Protein AF-A0A662U8H4-F1 (afdb_monomer_lite)

Foldseek 3Di:
DWKWKDWPNDTDTDDDDPVVCVVCVPVPVVVVCVVCVVVCCVPQVDFPDKDWDDWDADPVQRKIKTWMFTQGPVGTIIMIMIDHPDRVVVVVVVVVVVVVVD

pLDDT: mean 93.05, std 4.11, range [73.06, 97.81]

Sequence (102 aa):
MSTWIYVFDEFKPVDIDASKLFELAEKDPLKLLEIIKEALVDYVKEIKDAKLYDIYFDPSRFELLIEYIVKCKLGEVSVKIIHSQNPAVTLQKYYEHERRLR

Secondary structure (DSSP, 8-state):
-EEEEEETTEEEEE---HHHHHHHHHH-HHHHHHHHHHHHHHHHSS--EEEEEEEEEETTTTEEEEEEEEEETTEEEEEEEEEES-HHHHHHHHHHHHHHH-

Radius of gyration: 12.84 Å; chains: 1; bounding box: 32×32×28 Å

Structure (mmCIF, N/CA/C/O backbone):
data_AF-A0A662U8H4-F1
#
_entry.id   AF-A0A662U8H4-F1
#
loop_
_atom_site.group_PDB
_atom_site.id
_atom_site.type_symbol
_atom_site.label_atom_id
_atom_site.label_alt_id
_atom_site.label_comp_id
_atom_site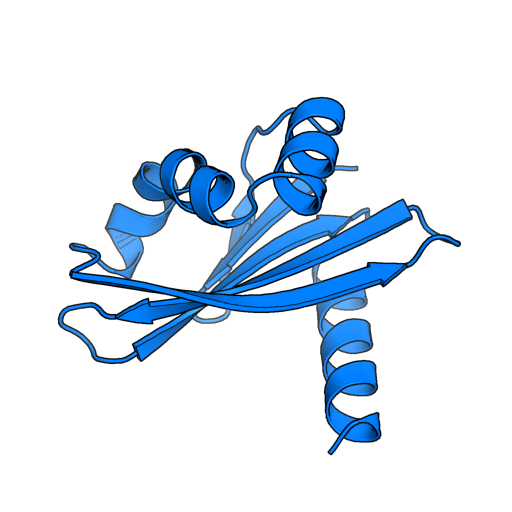.label_asym_id
_atom_site.label_entity_id
_atom_site.label_seq_id
_atom_site.pdbx_PDB_ins_code
_atom_site.Cartn_x
_atom_site.Cartn_y
_atom_site.Cartn_z
_atom_site.occupancy
_atom_site.B_iso_or_equiv
_atom_site.auth_seq_id
_atom_site.auth_comp_id
_atom_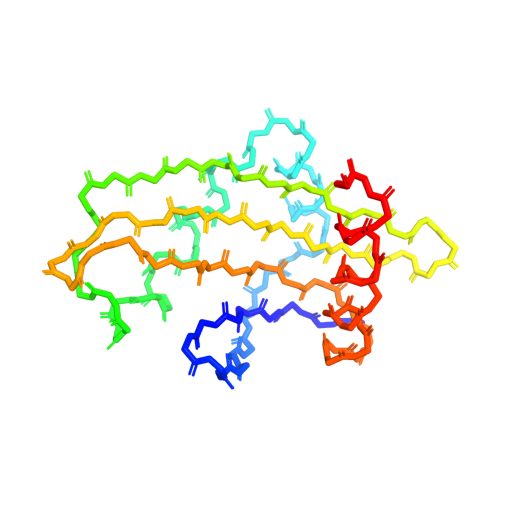site.auth_asym_id
_atom_site.auth_atom_id
_atom_site.pdbx_PDB_model_num
ATOM 1 N N . MET A 1 1 ? 8.833 6.179 -13.520 1.00 84.00 1 MET A N 1
ATOM 2 C CA . MET A 1 1 ? 7.750 5.338 -12.966 1.00 84.00 1 MET A CA 1
ATOM 3 C C . MET A 1 1 ? 6.884 6.217 -12.096 1.00 84.00 1 MET A C 1
ATOM 5 O O . MET A 1 1 ? 7.377 7.239 -11.632 1.00 84.00 1 MET A O 1
ATOM 9 N N . SER A 1 2 ? 5.622 5.853 -11.916 1.00 94.19 2 SER A N 1
ATOM 10 C CA . SER A 1 2 ? 4.675 6.641 -11.129 1.00 94.19 2 SER A CA 1
ATOM 11 C C . SER A 1 2 ? 4.062 5.768 -10.049 1.00 94.19 2 SER A C 1
ATOM 13 O O . SER A 1 2 ? 3.954 4.549 -10.213 1.00 94.19 2 SER A O 1
ATOM 15 N N . THR A 1 3 ? 3.667 6.405 -8.955 1.00 96.56 3 THR A N 1
ATOM 16 C CA . THR A 1 3 ? 2.997 5.745 -7.842 1.00 96.56 3 THR A CA 1
ATOM 17 C C . THR A 1 3 ? 1.502 6.019 -7.927 1.00 96.56 3 THR A C 1
ATOM 19 O O . THR A 1 3 ? 1.070 7.139 -8.201 1.00 96.56 3 THR A O 1
ATOM 22 N N . TRP A 1 4 ? 0.712 4.977 -7.715 1.00 96.81 4 TRP A N 1
ATOM 23 C CA . TRP A 1 4 ? -0.740 5.001 -7.802 1.00 96.81 4 TRP A CA 1
ATOM 24 C C . TRP A 1 4 ? -1.337 4.392 -6.545 1.00 96.81 4 TRP A C 1
ATOM 26 O O . TRP A 1 4 ? -0.795 3.435 -5.996 1.00 96.81 4 TRP A O 1
ATOM 36 N N . ILE A 1 5 ? -2.479 4.911 -6.128 1.00 96.38 5 ILE A N 1
ATOM 37 C CA . ILE A 1 5 ? -3.389 4.226 -5.222 1.00 96.38 5 ILE A CA 1
ATOM 38 C C . ILE A 1 5 ? -4.428 3.520 -6.080 1.00 96.38 5 ILE A C 1
ATOM 40 O O . ILE A 1 5 ? -4.993 4.134 -6.983 1.00 96.38 5 ILE A O 1
ATOM 44 N N . TYR A 1 6 ? -4.689 2.254 -5.784 1.00 96.88 6 TYR A N 1
ATOM 45 C CA . TYR A 1 6 ? -5.822 1.522 -6.325 1.00 96.88 6 TYR A CA 1
ATOM 46 C C . TYR A 1 6 ? -6.822 1.211 -5.214 1.00 96.88 6 TYR A C 1
ATOM 48 O O . TYR A 1 6 ? -6.475 0.576 -4.213 1.00 96.88 6 TYR A O 1
ATOM 56 N N . VAL A 1 7 ? -8.053 1.687 -5.382 1.00 95.19 7 VAL A N 1
ATOM 57 C CA . VAL A 1 7 ? -9.165 1.507 -4.441 1.00 95.19 7 VAL A CA 1
ATOM 58 C C . VAL A 1 7 ? -10.483 1.628 -5.210 1.00 95.19 7 VAL A C 1
ATOM 60 O O . VAL A 1 7 ? -10.587 2.465 -6.098 1.00 95.19 7 VAL A O 1
ATOM 63 N N . PHE A 1 8 ? -11.476 0.786 -4.901 1.00 92.31 8 PHE A N 1
ATOM 64 C CA . PHE A 1 8 ? -12.777 0.760 -5.601 1.00 92.31 8 PHE A CA 1
ATOM 65 C C . PHE A 1 8 ? -12.670 0.730 -7.139 1.00 92.31 8 PHE A C 1
ATOM 67 O O . PHE A 1 8 ? -13.402 1.426 -7.832 1.00 92.31 8 PHE A O 1
ATOM 74 N N . ASP A 1 9 ? -11.744 -0.076 -7.666 1.00 92.69 9 ASP A N 1
ATOM 75 C CA . ASP A 1 9 ? -11.481 -0.221 -9.106 1.00 92.69 9 ASP A CA 1
ATOM 76 C C . ASP A 1 9 ? -10.997 1.052 -9.826 1.00 92.69 9 ASP A C 1
ATOM 78 O O . ASP A 1 9 ? -10.918 1.096 -11.055 1.00 92.69 9 ASP A O 1
ATOM 82 N N . GLU A 1 10 ? -10.577 2.063 -9.066 1.00 94.94 10 GLU A N 1
ATOM 83 C CA . GLU A 1 10 ? -10.005 3.303 -9.578 1.00 94.94 10 GLU A CA 1
ATOM 84 C C . GLU A 1 10 ? -8.503 3.392 -9.307 1.00 94.94 10 GLU A C 1
ATOM 86 O O . GLU A 1 10 ? -8.027 3.024 -8.233 1.00 94.94 10 GLU A O 1
ATOM 91 N N . PHE A 1 11 ? -7.757 3.948 -10.268 1.00 95.50 11 PHE A N 1
ATOM 92 C CA . PHE A 1 11 ? -6.356 4.335 -10.092 1.00 95.50 11 PHE A CA 1
ATOM 93 C C . PHE A 1 11 ? -6.252 5.844 -9.861 1.00 95.50 11 PHE A C 1
ATOM 95 O O . PHE A 1 11 ? -6.573 6.637 -10.747 1.00 95.50 11 PHE A O 1
ATOM 102 N N . LYS A 1 12 ? -5.724 6.246 -8.704 1.00 94.00 12 LYS A N 1
ATOM 103 C CA . LYS A 1 12 ? -5.445 7.644 -8.359 1.00 94.00 12 LYS A CA 1
ATOM 104 C C . LYS A 1 12 ? -3.932 7.868 -8.298 1.00 94.00 12 LYS A C 1
ATOM 106 O O . LYS A 1 12 ? -3.270 7.210 -7.495 1.00 94.00 12 LYS A O 1
ATOM 111 N N . PRO A 1 13 ? -3.353 8.751 -9.127 1.00 94.00 13 PRO A N 1
ATOM 112 C CA . PRO A 1 13 ? -1.926 9.034 -9.056 1.00 94.00 13 PRO A CA 1
ATOM 113 C C . PRO A 1 13 ? -1.604 9.739 -7.738 1.00 94.00 13 PRO A C 1
ATOM 115 O O . PRO A 1 13 ? -2.383 10.568 -7.263 1.00 94.00 13 PRO A O 1
ATOM 118 N N . VAL A 1 14 ? -0.447 9.424 -7.162 1.00 92.69 14 VAL A N 1
ATOM 119 C CA . VAL A 1 14 ? 0.065 10.093 -5.965 1.00 92.69 14 VAL A CA 1
ATOM 120 C C . VAL A 1 14 ? 1.525 10.459 -6.133 1.00 92.69 14 VAL A C 1
ATOM 122 O O . VAL A 1 14 ? 2.321 9.689 -6.675 1.00 92.69 14 VAL A O 1
ATOM 125 N N . ASP A 1 15 ? 1.867 11.647 -5.649 1.00 90.94 15 ASP A N 1
ATOM 126 C CA . ASP A 1 15 ? 3.242 12.114 -5.635 1.00 90.94 15 ASP A CA 1
ATOM 127 C C . ASP A 1 15 ? 3.936 11.603 -4.370 1.00 90.94 15 ASP A C 1
ATOM 129 O O . ASP A 1 15 ? 3.720 12.095 -3.262 1.00 90.94 15 ASP A O 1
ATOM 133 N N . ILE A 1 16 ? 4.709 10.534 -4.535 1.00 90.94 16 ILE A N 1
ATOM 134 C CA . ILE A 1 16 ? 5.527 9.933 -3.485 1.00 90.94 16 ILE A CA 1
ATOM 135 C C . ILE A 1 16 ? 6.892 9.662 -4.096 1.00 90.94 16 ILE A C 1
ATOM 137 O O . ILE A 1 16 ? 6.991 8.965 -5.110 1.00 90.94 16 ILE A O 1
ATOM 141 N N . ASP A 1 17 ? 7.937 10.178 -3.451 1.00 92.19 17 ASP A N 1
ATOM 142 C CA . ASP A 1 17 ? 9.314 9.871 -3.821 1.00 92.19 17 ASP A CA 1
ATOM 143 C C . ASP A 1 17 ? 9.556 8.355 -3.793 1.00 92.19 17 ASP A C 1
ATOM 145 O O . ASP A 1 17 ? 9.236 7.674 -2.815 1.00 92.19 17 ASP A O 1
ATOM 149 N N . ALA A 1 18 ? 10.136 7.831 -4.873 1.00 91.44 18 ALA A N 1
ATOM 150 C CA . ALA A 1 18 ? 10.373 6.402 -5.016 1.00 91.44 18 ALA A CA 1
ATOM 151 C C . ALA A 1 18 ? 11.316 5.882 -3.922 1.00 91.44 18 ALA A C 1
ATOM 153 O O . ALA A 1 18 ? 11.042 4.843 -3.330 1.00 91.44 18 ALA A O 1
ATOM 154 N N . SER A 1 19 ? 12.383 6.616 -3.594 1.00 91.69 19 SER A N 1
ATOM 155 C CA . SER A 1 19 ? 13.353 6.183 -2.578 1.00 91.69 19 SER A CA 1
ATOM 156 C C . SER A 1 19 ? 12.686 6.045 -1.209 1.00 91.69 19 SER A C 1
ATOM 158 O O . SER A 1 19 ? 12.833 5.020 -0.546 1.00 91.69 19 SER A O 1
ATOM 160 N N . LYS A 1 20 ? 11.873 7.038 -0.827 1.00 93.62 20 LYS A N 1
ATOM 161 C CA . LYS A 1 20 ? 11.062 7.018 0.395 1.00 93.62 20 LYS A CA 1
ATOM 162 C C . LYS A 1 20 ? 10.027 5.893 0.383 1.00 93.62 20 LYS A C 1
ATOM 164 O O . LYS A 1 20 ? 9.804 5.271 1.420 1.00 93.62 20 LYS A O 1
ATOM 169 N N . LEU A 1 21 ? 9.397 5.630 -0.764 1.00 94.88 21 LEU A N 1
ATOM 170 C CA . LEU A 1 21 ? 8.450 4.528 -0.911 1.00 94.88 21 LEU A CA 1
ATOM 171 C C . LEU A 1 21 ? 9.123 3.186 -0.606 1.00 94.88 21 LEU A C 1
ATOM 173 O O . LEU A 1 21 ? 8.617 2.442 0.228 1.00 94.88 21 LEU A O 1
ATOM 177 N N . PHE A 1 22 ? 10.258 2.899 -1.247 1.00 93.81 22 PHE A N 1
ATOM 178 C CA . PHE A 1 22 ? 10.994 1.649 -1.046 1.00 93.81 22 PHE A CA 1
ATOM 179 C C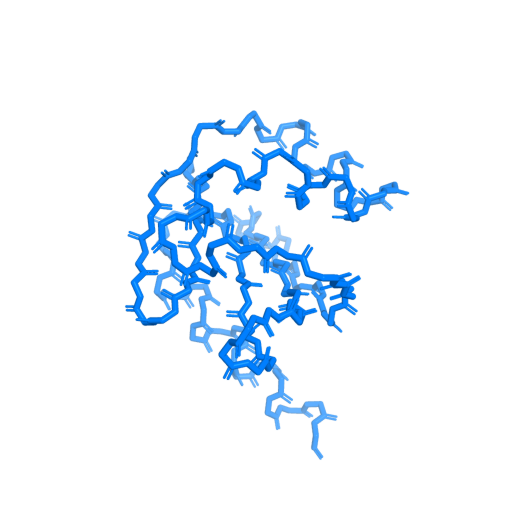 . PHE A 1 22 ? 11.552 1.528 0.375 1.00 93.81 22 PHE A C 1
ATOM 181 O O . PHE A 1 22 ? 11.418 0.472 0.987 1.00 93.81 22 PHE A O 1
ATOM 188 N N . GLU A 1 23 ? 12.097 2.610 0.939 1.00 94.81 23 GLU A N 1
ATOM 189 C CA . GLU A 1 23 ? 12.586 2.608 2.321 1.00 94.81 23 GLU A CA 1
ATOM 190 C C . GLU A 1 23 ? 11.475 2.260 3.323 1.00 94.81 23 GLU A C 1
ATOM 192 O O . GLU A 1 23 ? 11.673 1.432 4.215 1.00 94.81 23 GLU A O 1
ATOM 197 N N . LEU A 1 24 ? 10.302 2.885 3.192 1.00 94.88 24 LEU A N 1
ATOM 198 C CA . LEU A 1 24 ? 9.179 2.613 4.086 1.00 94.88 24 LEU A CA 1
ATOM 199 C C . LEU A 1 24 ? 8.563 1.238 3.819 1.00 94.88 24 LEU A C 1
ATOM 201 O O . LEU A 1 24 ? 8.174 0.572 4.770 1.00 94.88 24 LEU A O 1
ATOM 205 N N . ALA A 1 25 ? 8.519 0.778 2.568 1.00 94.06 25 ALA A N 1
ATOM 206 C CA . ALA A 1 25 ? 8.052 -0.566 2.233 1.00 94.06 25 ALA A CA 1
ATOM 207 C C . ALA A 1 25 ? 8.907 -1.669 2.880 1.00 94.06 25 ALA A C 1
ATOM 209 O O . ALA A 1 25 ? 8.394 -2.742 3.178 1.00 94.06 25 ALA A O 1
ATOM 210 N N . GLU A 1 26 ? 10.195 -1.415 3.112 1.00 92.88 26 GLU A N 1
ATOM 211 C CA . GLU A 1 26 ? 11.085 -2.355 3.794 1.00 92.88 26 GLU A CA 1
ATOM 212 C C . GLU A 1 26 ? 11.020 -2.216 5.322 1.00 92.88 26 GLU A C 1
ATOM 214 O O . GLU A 1 26 ? 10.931 -3.213 6.038 1.00 92.88 26 GLU A O 1
ATOM 219 N N . LYS A 1 27 ? 11.070 -0.982 5.841 1.00 94.56 27 LYS A N 1
ATOM 220 C CA . LYS A 1 27 ? 11.219 -0.731 7.284 1.00 94.56 27 LYS A CA 1
ATOM 221 C C . LYS A 1 27 ? 9.900 -0.666 8.045 1.00 94.56 27 LYS A C 1
ATOM 223 O O . LYS A 1 27 ? 9.835 -1.119 9.185 1.00 94.56 27 LYS A O 1
ATOM 228 N N . ASP A 1 28 ? 8.894 -0.010 7.472 1.00 93.94 28 ASP A N 1
ATOM 229 C CA . ASP A 1 28 ? 7.635 0.310 8.151 1.00 93.94 28 ASP A CA 1
ATOM 230 C C . ASP A 1 28 ? 6.501 0.586 7.142 1.00 93.94 28 ASP A C 1
ATOM 232 O O . ASP A 1 28 ? 6.142 1.743 6.881 1.00 93.94 28 ASP A O 1
ATOM 236 N N . PRO A 1 29 ? 5.918 -0.472 6.549 1.00 93.44 29 PRO A N 1
ATOM 237 C CA . PRO A 1 29 ? 4.930 -0.329 5.483 1.00 93.44 29 PRO A CA 1
ATOM 238 C C . PRO A 1 29 ? 3.657 0.387 5.930 1.00 93.44 29 PRO A C 1
ATOM 240 O O . PRO A 1 29 ? 2.952 0.957 5.102 1.00 93.44 29 PRO A O 1
ATOM 243 N N . LEU A 1 30 ? 3.329 0.372 7.225 1.00 92.94 30 LEU A N 1
ATOM 244 C CA . LEU A 1 30 ? 2.121 1.022 7.736 1.00 92.94 30 LEU A CA 1
ATOM 245 C C . LEU A 1 30 ? 2.230 2.550 7.695 1.00 92.94 30 LEU A C 1
ATOM 247 O O . LEU A 1 30 ? 1.221 3.213 7.465 1.00 92.94 30 LEU A O 1
ATOM 251 N N . LYS A 1 31 ? 3.438 3.121 7.795 1.00 93.00 31 LYS A N 1
ATOM 252 C CA . LYS A 1 31 ? 3.643 4.572 7.620 1.00 93.00 31 LYS A CA 1
ATOM 253 C C . LYS A 1 31 ? 3.271 5.074 6.233 1.00 93.00 31 LYS A C 1
ATOM 255 O O . LYS A 1 31 ? 2.872 6.227 6.087 1.00 93.00 31 LYS A O 1
ATOM 260 N N . LEU A 1 32 ? 3.366 4.233 5.203 1.00 92.75 32 LEU A N 1
ATOM 261 C CA . LEU A 1 32 ? 2.917 4.621 3.864 1.00 92.75 32 LEU A CA 1
ATOM 262 C C . LEU A 1 32 ? 1.415 4.899 3.834 1.00 92.75 32 LEU A C 1
ATOM 264 O O . LEU A 1 32 ? 0.989 5.796 3.111 1.00 92.75 32 LEU A O 1
ATOM 268 N N . LEU A 1 33 ? 0.627 4.204 4.661 1.00 90.25 33 LEU A N 1
ATOM 269 C CA . LEU A 1 33 ? -0.803 4.462 4.779 1.00 90.25 33 LEU A CA 1
ATOM 270 C C . LEU A 1 33 ? -1.083 5.864 5.329 1.00 90.25 33 LEU A C 1
ATOM 272 O O . LEU A 1 33 ? -2.028 6.509 4.884 1.00 90.25 33 LEU A O 1
ATOM 276 N N . GLU A 1 34 ? -0.261 6.356 6.258 1.00 88.38 34 GLU A N 1
ATOM 277 C CA . GLU A 1 34 ? -0.379 7.721 6.785 1.00 88.38 34 GLU A CA 1
ATOM 278 C C . GLU A 1 34 ? -0.140 8.764 5.687 1.00 88.38 34 GLU A C 1
ATOM 280 O O . GLU A 1 34 ? -0.871 9.748 5.615 1.00 88.38 34 GLU A O 1
ATOM 285 N N . ILE A 1 35 ? 0.821 8.508 4.790 1.00 89.12 35 ILE A N 1
ATOM 286 C CA . ILE A 1 35 ? 1.136 9.381 3.648 1.00 89.12 35 ILE A CA 1
ATOM 287 C C . ILE A 1 35 ? -0.027 9.422 2.654 1.00 89.12 35 ILE A C 1
ATOM 289 O O . ILE A 1 35 ? -0.384 10.490 2.163 1.00 89.12 35 ILE A O 1
ATOM 293 N N . ILE A 1 36 ? -0.643 8.273 2.364 1.00 89.81 36 ILE A N 1
ATOM 294 C CA . ILE A 1 36 ? -1.757 8.204 1.409 1.00 89.81 36 ILE A CA 1
ATOM 295 C C . ILE A 1 36 ? -3.127 8.473 2.036 1.00 89.81 36 ILE A C 1
ATOM 297 O O . ILE A 1 36 ? -4.130 8.503 1.322 1.00 89.81 36 ILE A O 1
ATOM 301 N N . LYS A 1 37 ? -3.195 8.682 3.355 1.00 88.88 37 LYS A N 1
ATOM 302 C CA . LYS A 1 37 ? -4.451 8.830 4.097 1.00 88.88 37 LYS A CA 1
ATOM 303 C C . LYS A 1 37 ? -5.324 9.936 3.523 1.00 88.88 37 LYS A C 1
ATOM 305 O O . LYS A 1 37 ? -6.518 9.718 3.349 1.00 88.88 37 LYS A O 1
ATOM 310 N N . GLU A 1 38 ? -4.731 11.082 3.193 1.00 86.12 38 GLU A N 1
ATOM 311 C CA . GLU A 1 38 ? -5.443 12.218 2.597 1.00 86.12 38 GLU A CA 1
ATOM 312 C C . GLU A 1 38 ? -6.087 11.843 1.260 1.00 86.12 38 GLU A C 1
ATOM 314 O O . GLU A 1 38 ? -7.258 12.134 1.029 1.00 86.12 38 GLU A O 1
ATOM 319 N N . ALA A 1 39 ? -5.369 11.102 0.413 1.00 87.56 39 ALA A N 1
ATOM 320 C CA . ALA A 1 39 ? -5.886 10.652 -0.874 1.00 87.56 39 ALA A CA 1
ATOM 321 C C . ALA A 1 39 ? -7.025 9.623 -0.743 1.00 87.56 39 ALA A C 1
ATOM 323 O O . ALA A 1 39 ? -7.821 9.498 -1.679 1.00 87.56 39 ALA A O 1
ATOM 324 N N . LEU A 1 40 ? -7.116 8.926 0.398 1.00 88.25 40 LEU A N 1
ATOM 325 C CA . LEU A 1 40 ? -8.153 7.941 0.714 1.00 88.25 40 LEU A CA 1
ATOM 326 C C . LEU A 1 40 ? -9.416 8.541 1.347 1.00 88.25 40 LEU A C 1
ATOM 328 O O . LEU A 1 40 ? -10.447 7.868 1.345 1.00 88.25 40 LEU A O 1
ATOM 332 N N . VAL A 1 41 ? -9.376 9.768 1.883 1.00 85.81 41 VAL A N 1
ATOM 333 C CA . VAL A 1 41 ? -10.523 10.378 2.591 1.00 85.81 41 VAL A CA 1
ATOM 334 C C . VAL A 1 41 ? -11.781 10.391 1.722 1.00 85.81 41 VAL A C 1
ATOM 336 O O . VAL A 1 41 ? -12.856 10.044 2.212 1.00 85.81 41 VAL A O 1
ATOM 339 N N . ASP A 1 42 ? -11.648 10.688 0.430 1.00 84.38 42 ASP A N 1
ATOM 340 C CA . ASP A 1 42 ? -12.780 10.719 -0.505 1.00 84.38 42 ASP A CA 1
ATOM 341 C C . ASP A 1 42 ? -13.453 9.345 -0.675 1.00 84.38 42 ASP A C 1
ATOM 343 O O . ASP A 1 42 ? -14.659 9.261 -0.903 1.00 84.38 42 ASP A O 1
ATOM 347 N N . TYR A 1 43 ? -12.688 8.262 -0.505 1.00 85.81 43 TYR A N 1
ATOM 348 C CA . TYR A 1 43 ? -13.140 6.887 -0.710 1.00 85.81 43 TYR A CA 1
ATOM 349 C C . TYR A 1 43 ? -13.668 6.244 0.574 1.00 85.81 43 TYR A C 1
ATOM 351 O O . TYR A 1 43 ? -14.751 5.659 0.593 1.00 85.81 43 TYR A O 1
ATOM 359 N N . VAL A 1 44 ? -12.903 6.332 1.667 1.00 84.69 44 VAL A N 1
ATOM 360 C CA . VAL A 1 44 ? -13.196 5.593 2.908 1.00 84.69 44 VAL A CA 1
ATOM 361 C C . VAL A 1 44 ? -13.714 6.478 4.042 1.00 84.69 44 VAL A C 1
ATOM 363 O O . VAL A 1 44 ? -14.201 5.937 5.038 1.00 84.69 44 VAL A O 1
ATOM 366 N N . LYS A 1 45 ? -13.681 7.814 3.884 1.00 83.06 45 LYS A N 1
ATOM 367 C CA . LYS A 1 45 ? -14.035 8.873 4.858 1.00 83.06 45 LYS A CA 1
ATOM 368 C C . LYS A 1 45 ? -13.215 8.851 6.145 1.00 83.06 45 LYS A C 1
ATOM 370 O O . LYS A 1 45 ? -12.564 9.827 6.493 1.00 83.06 45 LYS A O 1
ATOM 375 N N . GLU A 1 46 ? -13.269 7.740 6.864 1.00 86.56 46 GLU A N 1
ATOM 376 C CA . GLU A 1 46 ? -12.651 7.535 8.163 1.00 86.56 46 GLU A CA 1
ATOM 377 C C . GLU A 1 46 ? -12.054 6.126 8.228 1.00 86.56 46 GLU A C 1
ATOM 379 O O . GLU A 1 46 ? -12.767 5.124 8.107 1.00 86.56 46 GLU A O 1
ATOM 384 N N . ILE A 1 47 ? -10.741 6.063 8.443 1.00 89.75 47 ILE A N 1
ATOM 385 C CA . ILE A 1 47 ? -10.007 4.822 8.690 1.00 89.75 47 ILE A CA 1
ATOM 386 C C . ILE A 1 47 ? -10.089 4.521 10.187 1.00 89.75 47 ILE A C 1
ATOM 388 O O . ILE A 1 47 ? -9.575 5.294 10.994 1.00 89.75 47 ILE A O 1
ATOM 392 N N . LYS A 1 48 ? -10.742 3.414 10.551 1.00 90.94 48 LYS A N 1
ATOM 393 C CA . LYS A 1 48 ? -10.848 2.931 11.938 1.00 90.94 48 LYS A CA 1
ATOM 394 C C . LYS A 1 48 ? -9.651 2.078 12.339 1.00 90.94 48 LYS A C 1
ATOM 396 O O . LYS A 1 48 ? -9.234 2.118 13.487 1.00 90.94 48 LYS A O 1
ATOM 401 N N . ASP A 1 49 ? -9.173 1.271 11.402 1.00 92.56 49 ASP A N 1
ATOM 402 C CA . ASP A 1 49 ? -8.050 0.356 11.571 1.00 92.56 49 ASP A CA 1
ATOM 403 C C . ASP A 1 49 ? -7.482 0.013 10.190 1.00 92.56 49 ASP A C 1
ATOM 405 O O . ASP A 1 49 ? -8.181 0.156 9.178 1.00 92.56 49 ASP A O 1
ATOM 409 N N . ALA A 1 50 ? -6.235 -0.435 10.133 1.00 93.69 50 ALA A N 1
ATOM 410 C CA . ALA A 1 50 ? -5.626 -0.913 8.907 1.00 93.69 50 ALA A CA 1
ATOM 411 C C . ALA A 1 50 ? -4.520 -1.924 9.189 1.00 93.69 50 ALA A C 1
ATOM 413 O O . ALA A 1 50 ? -3.721 -1.764 10.109 1.00 93.69 50 ALA A O 1
ATOM 414 N N . LYS A 1 51 ? -4.443 -2.941 8.335 1.00 95.56 51 LYS A N 1
ATOM 415 C CA . LYS A 1 51 ? -3.392 -3.956 8.381 1.00 95.56 51 LYS A CA 1
ATOM 416 C C . LYS A 1 51 ? -2.736 -4.109 7.020 1.00 95.56 51 LYS A C 1
ATOM 418 O O . LYS A 1 51 ? -3.406 -4.022 5.990 1.00 95.56 51 LYS A O 1
ATOM 423 N N . LEU A 1 52 ? -1.435 -4.373 7.038 1.00 96.44 52 LEU A N 1
ATOM 424 C CA . LEU A 1 52 ? -0.704 -4.833 5.867 1.00 96.44 52 LEU A CA 1
ATOM 425 C C . LEU A 1 52 ? -1.215 -6.228 5.486 1.00 96.44 52 LEU A C 1
ATOM 427 O O . LEU A 1 52 ? -1.313 -7.103 6.348 1.00 96.44 52 LEU A O 1
ATOM 431 N N . TYR A 1 53 ? -1.578 -6.409 4.220 1.00 95.75 53 TYR A N 1
ATOM 432 C CA . TYR A 1 53 ? -2.051 -7.678 3.679 1.00 95.75 53 TYR A CA 1
ATOM 433 C C . TYR A 1 53 ? -0.933 -8.432 2.970 1.00 95.75 53 TYR A C 1
ATOM 435 O O . TYR A 1 53 ? -0.648 -9.569 3.333 1.00 95.75 53 TYR A O 1
ATOM 443 N N . ASP A 1 54 ? -0.302 -7.786 1.989 1.00 95.81 54 ASP A N 1
ATOM 444 C CA . ASP A 1 54 ? 0.777 -8.376 1.202 1.00 95.81 54 ASP A CA 1
ATOM 445 C C . ASP A 1 54 ? 1.701 -7.294 0.623 1.00 95.81 54 ASP A C 1
ATOM 447 O O . ASP A 1 54 ? 1.314 -6.127 0.483 1.00 95.81 54 ASP A O 1
ATO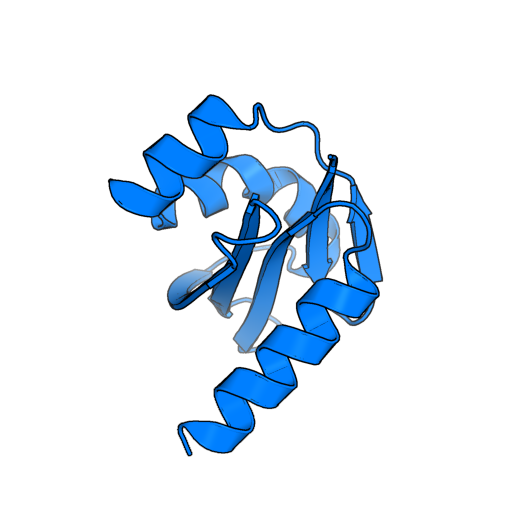M 451 N N . ILE A 1 55 ? 2.923 -7.697 0.277 1.00 95.94 55 ILE A N 1
ATOM 452 C CA . ILE A 1 55 ? 3.898 -6.898 -0.465 1.00 95.94 55 ILE A CA 1
ATOM 453 C C . ILE A 1 55 ? 4.417 -7.741 -1.627 1.00 95.94 55 ILE A C 1
ATOM 455 O O . ILE A 1 55 ? 5.093 -8.751 -1.441 1.00 95.94 55 ILE A O 1
ATOM 459 N N . TYR A 1 56 ? 4.165 -7.268 -2.840 1.00 96.25 56 TYR A N 1
ATOM 460 C CA . TYR A 1 56 ? 4.652 -7.862 -4.072 1.00 96.25 56 TYR A CA 1
ATOM 461 C C . TYR A 1 56 ? 5.713 -6.974 -4.711 1.00 96.25 56 TYR A C 1
ATOM 463 O O . TYR A 1 56 ? 5.462 -5.809 -5.021 1.00 96.25 56 TYR A O 1
ATOM 471 N N . PHE A 1 57 ? 6.892 -7.538 -4.954 1.00 95.62 57 PHE A N 1
ATOM 472 C CA . PHE A 1 57 ? 8.000 -6.843 -5.596 1.00 95.62 57 PHE A CA 1
ATOM 473 C C . PHE A 1 57 ? 8.507 -7.636 -6.806 1.00 95.62 57 PHE A C 1
ATOM 475 O O . PHE A 1 57 ? 8.881 -8.802 -6.682 1.00 95.62 57 PHE A O 1
ATOM 482 N N . ASP A 1 58 ? 8.529 -6.995 -7.978 1.00 94.25 58 ASP A N 1
ATOM 483 C CA . ASP A 1 58 ? 9.133 -7.517 -9.208 1.00 94.25 58 ASP A CA 1
ATOM 484 C C . ASP A 1 58 ? 10.511 -6.855 -9.403 1.00 94.25 58 ASP A C 1
ATOM 486 O O . ASP A 1 58 ? 10.588 -5.742 -9.941 1.00 94.25 58 ASP A O 1
ATOM 490 N N . PRO A 1 59 ? 11.620 -7.513 -9.009 1.00 91.25 59 PRO A N 1
ATOM 491 C CA . PRO A 1 59 ? 12.958 -6.932 -9.111 1.00 91.25 59 PRO A CA 1
ATOM 492 C C . PRO A 1 59 ? 13.418 -6.757 -10.561 1.00 91.25 59 PRO A C 1
ATOM 494 O O . PRO A 1 59 ? 14.257 -5.903 -10.834 1.00 91.25 59 PRO A O 1
ATOM 497 N N . SER A 1 60 ? 12.872 -7.534 -11.505 1.00 92.31 60 SER A N 1
ATOM 498 C CA . SER A 1 60 ? 13.263 -7.457 -12.918 1.00 92.31 60 SER A CA 1
ATOM 499 C C . SER A 1 60 ? 12.764 -6.177 -13.589 1.00 92.31 60 SER A C 1
ATOM 501 O O . SER A 1 60 ? 13.375 -5.690 -14.541 1.00 92.31 60 SER A O 1
ATOM 503 N N . ARG A 1 61 ? 11.660 -5.621 -13.077 1.00 91.25 61 ARG A N 1
ATOM 504 C CA . ARG A 1 61 ? 11.036 -4.390 -13.580 1.00 91.25 61 ARG A CA 1
ATOM 505 C C . ARG A 1 61 ? 11.095 -3.240 -12.589 1.00 91.25 61 ARG A C 1
ATOM 507 O O . ARG A 1 61 ? 10.719 -2.132 -12.957 1.00 91.25 61 ARG A O 1
ATOM 514 N N . PHE A 1 62 ? 11.571 -3.504 -11.376 1.00 92.19 62 PHE A N 1
ATOM 515 C CA . PHE A 1 62 ? 11.569 -2.569 -10.258 1.00 92.19 62 PHE A CA 1
ATOM 516 C C . PHE A 1 62 ? 10.152 -2.048 -9.945 1.00 92.19 62 PHE A C 1
ATOM 518 O O . PHE A 1 62 ? 9.941 -0.863 -9.695 1.00 92.19 62 PHE A O 1
ATOM 525 N N . GLU A 1 63 ? 9.160 -2.944 -10.012 1.00 96.19 63 GLU A N 1
ATOM 526 C CA . GLU A 1 63 ? 7.751 -2.644 -9.725 1.00 96.19 63 GLU A CA 1
ATOM 527 C C . GLU A 1 63 ? 7.384 -3.147 -8.328 1.00 96.19 63 GLU A C 1
ATOM 529 O O . GLU A 1 63 ? 7.793 -4.234 -7.923 1.00 96.19 63 GLU A O 1
ATOM 534 N N . LEU A 1 64 ? 6.596 -2.359 -7.602 1.00 96.88 64 LEU A N 1
ATOM 535 C CA . LEU A 1 64 ? 6.190 -2.644 -6.230 1.00 96.88 64 LEU A CA 1
ATOM 536 C C . LEU A 1 64 ? 4.676 -2.494 -6.107 1.00 96.88 64 LEU A C 1
ATOM 538 O O . LEU A 1 64 ? 4.104 -1.518 -6.594 1.00 96.88 64 LEU A O 1
ATOM 542 N N . LEU A 1 65 ? 4.040 -3.436 -5.422 1.00 97.62 65 LEU A N 1
ATOM 543 C CA . LEU A 1 65 ? 2.660 -3.345 -4.982 1.00 97.62 65 LEU A CA 1
ATOM 544 C C . LEU A 1 65 ? 2.592 -3.675 -3.495 1.00 97.62 65 LEU A C 1
ATOM 546 O O . LEU A 1 65 ? 3.133 -4.681 -3.052 1.00 97.62 65 LEU A O 1
ATOM 550 N N . ILE A 1 66 ? 1.907 -2.832 -2.733 1.00 97.50 66 ILE A N 1
ATOM 551 C CA . ILE A 1 66 ? 1.625 -3.063 -1.318 1.00 97.50 66 ILE A CA 1
ATOM 552 C C . ILE A 1 66 ? 0.118 -3.055 -1.147 1.00 97.50 66 ILE A C 1
ATOM 554 O O . ILE A 1 66 ? -0.528 -2.078 -1.526 1.00 97.50 66 ILE A O 1
ATOM 558 N N . GLU A 1 67 ? -0.442 -4.117 -0.582 1.00 97.81 67 GLU A N 1
ATOM 559 C CA . GLU A 1 67 ? -1.864 -4.208 -0.278 1.00 97.81 67 GLU A CA 1
ATOM 560 C C . GLU A 1 67 ? -2.118 -4.024 1.217 1.00 97.81 67 GLU A C 1
ATOM 562 O O . GLU A 1 67 ? -1.469 -4.636 2.065 1.00 97.81 67 GLU A O 1
ATOM 567 N N . TYR A 1 68 ? -3.124 -3.215 1.533 1.00 96.62 68 TYR A N 1
ATOM 568 C CA . TYR A 1 68 ? -3.661 -3.016 2.868 1.00 96.62 68 TYR A CA 1
ATOM 569 C C . TYR A 1 68 ? -5.128 -3.423 2.899 1.00 96.62 68 TYR A C 1
ATOM 571 O O . TYR A 1 68 ? -5.883 -3.149 1.963 1.00 96.62 68 TYR A O 1
ATOM 579 N N . ILE A 1 69 ? -5.557 -3.990 4.024 1.00 96.31 69 ILE A N 1
ATOM 580 C CA . ILE A 1 69 ? -6.977 -4.082 4.363 1.00 96.31 69 ILE A CA 1
ATOM 581 C C . ILE A 1 69 ? -7.293 -2.964 5.349 1.00 96.31 69 ILE A C 1
ATOM 583 O O . ILE A 1 69 ? -6.808 -2.962 6.483 1.00 96.31 69 ILE A O 1
ATOM 587 N N . VAL A 1 70 ? -8.106 -2.013 4.903 1.00 95.19 70 VAL A N 1
ATOM 588 C CA . VAL A 1 70 ? -8.515 -0.828 5.657 1.00 95.19 70 VAL A CA 1
ATOM 589 C C . VAL A 1 70 ? -9.936 -1.024 6.169 1.00 95.19 70 VAL A C 1
ATOM 591 O O . VAL A 1 70 ? -10.864 -1.237 5.392 1.00 95.19 70 VAL A O 1
ATOM 594 N N . LYS A 1 71 ? -10.138 -0.907 7.480 1.00 94.94 71 LYS A N 1
ATOM 595 C CA . LYS A 1 71 ? -11.461 -0.954 8.105 1.00 94.94 71 LYS A CA 1
ATOM 596 C C . LYS A 1 71 ? -12.040 0.451 8.191 1.00 94.94 71 LYS A C 1
ATOM 598 O O . LYS A 1 71 ? -11.473 1.327 8.841 1.00 94.94 71 LYS A O 1
ATOM 603 N N . CYS A 1 72 ? -13.201 0.666 7.588 1.00 91.81 72 CYS A N 1
ATOM 604 C CA . CYS A 1 72 ? -13.903 1.947 7.588 1.00 91.81 72 CYS A CA 1
ATOM 605 C C . CYS A 1 72 ? -15.393 1.763 7.920 1.00 91.81 72 CYS A C 1
ATOM 607 O O . CYS A 1 72 ? -15.824 0.718 8.416 1.00 91.81 72 CYS A O 1
ATOM 609 N N . LYS A 1 73 ? -16.214 2.801 7.714 1.00 89.19 73 LYS A N 1
ATOM 610 C CA . LYS A 1 73 ? -17.671 2.712 7.940 1.00 89.19 73 LYS A CA 1
ATOM 611 C C . LYS A 1 73 ? -18.387 1.794 6.943 1.00 89.19 73 LYS A C 1
ATOM 613 O O . LYS A 1 73 ? -19.446 1.285 7.286 1.00 89.19 73 LYS A O 1
ATOM 618 N N . LEU A 1 74 ? -17.814 1.583 5.758 1.00 87.44 74 LEU A N 1
ATOM 619 C CA . LEU A 1 74 ? -18.382 0.737 4.702 1.00 87.44 74 LEU A CA 1
ATOM 620 C C . LEU A 1 74 ? -18.036 -0.753 4.869 1.00 87.44 74 LEU A C 1
ATOM 622 O O . LEU A 1 74 ? -18.591 -1.581 4.157 1.00 87.44 74 LEU A O 1
ATOM 626 N N . GLY A 1 75 ? -17.146 -1.096 5.806 1.00 92.12 75 GLY A N 1
ATOM 627 C CA . GLY A 1 75 ? -16.632 -2.452 5.999 1.00 92.12 75 GLY A CA 1
ATOM 628 C C . GLY A 1 75 ? -15.111 -2.497 5.887 1.00 92.12 75 GLY A C 1
ATOM 629 O O . GLY A 1 75 ? -14.430 -1.545 6.272 1.00 92.12 75 GLY A O 1
ATOM 630 N N . GLU A 1 76 ? -14.587 -3.612 5.384 1.00 94.94 76 GLU A N 1
ATOM 631 C CA . GLU A 1 76 ? -13.175 -3.764 5.032 1.00 94.94 76 GLU A CA 1
ATOM 632 C C . GLU A 1 76 ? -12.985 -3.464 3.541 1.00 94.94 76 GLU A C 1
ATOM 634 O O . GLU A 1 76 ? -13.693 -4.009 2.695 1.00 94.94 76 GLU A O 1
ATOM 639 N N . VAL A 1 77 ? -12.044 -2.577 3.226 1.00 94.62 77 VAL A N 1
ATOM 640 C CA . VAL A 1 77 ? -11.717 -2.138 1.868 1.00 94.62 77 VAL A CA 1
ATOM 641 C C . VAL A 1 77 ? -10.268 -2.505 1.578 1.00 94.62 77 VAL A C 1
ATOM 643 O O . VAL A 1 77 ? -9.375 -2.191 2.365 1.00 94.62 77 VAL A O 1
ATOM 646 N N . SER A 1 78 ? -10.038 -3.153 0.438 1.00 95.44 78 SER A N 1
ATOM 647 C CA . SER A 1 78 ? -8.689 -3.369 -0.081 1.00 95.44 78 SER A CA 1
ATOM 648 C C . SER A 1 78 ? -8.172 -2.076 -0.710 1.00 95.44 78 SER A C 1
ATOM 650 O O . SER A 1 78 ? -8.816 -1.499 -1.589 1.00 95.44 78 SER A O 1
ATOM 652 N N . VAL A 1 79 ? -7.014 -1.621 -0.242 1.00 96.38 79 VAL A N 1
ATOM 653 C CA . VAL A 1 79 ? -6.304 -0.451 -0.761 1.00 96.38 79 VAL A CA 1
ATOM 654 C C . VAL A 1 79 ? -4.920 -0.899 -1.184 1.00 96.38 79 VAL A C 1
ATOM 656 O O . VAL A 1 79 ? -4.223 -1.550 -0.410 1.00 96.38 79 VAL A O 1
ATOM 659 N N . LYS A 1 80 ? -4.498 -0.533 -2.392 1.00 97.44 80 LYS A N 1
ATOM 660 C CA . LYS A 1 80 ? -3.178 -0.898 -2.906 1.00 97.44 80 LYS A CA 1
ATOM 661 C C . LYS A 1 80 ? -2.366 0.341 -3.255 1.00 97.44 80 LYS A C 1
ATOM 663 O O . LYS A 1 80 ? -2.892 1.256 -3.878 1.00 97.44 80 LYS A O 1
ATOM 668 N N . ILE A 1 81 ? -1.087 0.354 -2.893 1.00 97.31 81 ILE A N 1
ATOM 669 C CA . ILE A 1 81 ? -0.092 1.287 -3.434 1.00 97.31 81 ILE A CA 1
ATOM 670 C C . ILE A 1 81 ? 0.662 0.550 -4.531 1.00 97.31 81 ILE A C 1
ATOM 672 O O . ILE A 1 81 ? 1.146 -0.551 -4.294 1.00 97.31 81 ILE A O 1
ATOM 676 N N . ILE A 1 82 ? 0.762 1.139 -5.719 1.00 97.69 82 ILE A N 1
ATOM 677 C CA . ILE A 1 82 ? 1.373 0.516 -6.894 1.00 97.69 82 ILE A CA 1
ATOM 678 C C . ILE A 1 82 ? 2.395 1.479 -7.492 1.00 97.69 82 ILE A C 1
ATOM 680 O O . ILE A 1 82 ? 2.027 2.513 -8.048 1.00 97.69 82 ILE A O 1
ATOM 684 N N . HIS A 1 83 ? 3.674 1.126 -7.425 1.00 97.38 83 HIS A N 1
ATOM 685 C CA . HIS A 1 83 ? 4.751 1.819 -8.124 1.00 97.38 83 HIS A CA 1
ATOM 686 C C . HIS A 1 83 ? 5.130 1.040 -9.374 1.00 97.38 83 HIS A C 1
ATOM 688 O O . HIS A 1 83 ? 5.642 -0.078 -9.295 1.00 97.38 83 HIS A O 1
ATOM 694 N N . SER A 1 84 ? 4.837 1.609 -10.542 1.00 96.56 84 SER A N 1
ATOM 695 C CA . SER A 1 84 ? 5.040 0.906 -11.808 1.00 96.56 84 SER A CA 1
ATOM 696 C C . SER A 1 84 ? 5.123 1.846 -13.009 1.00 96.56 84 SER A C 1
ATOM 698 O O . SER A 1 84 ? 4.913 3.060 -12.911 1.00 96.56 84 SER A O 1
ATOM 700 N N . GLN A 1 85 ? 5.445 1.276 -14.173 1.00 95.25 85 GLN A N 1
ATOM 701 C CA . GLN A 1 85 ? 5.240 1.957 -15.455 1.00 95.25 85 GLN A CA 1
ATOM 702 C C . GLN A 1 85 ? 3.787 1.837 -15.931 1.00 95.25 85 GLN A C 1
ATOM 704 O O . GLN A 1 85 ? 3.275 2.757 -16.561 1.00 95.25 85 GLN A O 1
ATOM 709 N N . ASN A 1 86 ? 3.129 0.712 -15.632 1.00 95.69 86 ASN A N 1
ATOM 710 C CA . ASN A 1 86 ? 1.729 0.470 -15.962 1.00 95.69 86 ASN A CA 1
ATOM 711 C C . ASN A 1 86 ? 1.038 -0.253 -14.787 1.00 95.69 86 ASN A C 1
ATOM 713 O O . ASN A 1 86 ? 1.227 -1.466 -14.635 1.00 95.69 86 ASN A O 1
ATOM 717 N N . PRO A 1 87 ? 0.223 0.455 -13.981 1.00 96.50 87 PRO A N 1
ATOM 718 C CA . PRO A 1 87 ? -0.318 -0.095 -12.741 1.00 96.50 87 PRO A CA 1
ATOM 719 C C . PRO A 1 87 ? -1.335 -1.211 -12.978 1.00 96.50 87 PRO A C 1
ATOM 721 O O . PRO A 1 87 ? -1.419 -2.126 -12.163 1.00 96.50 87 PRO A O 1
ATOM 724 N N . ALA A 1 88 ? -2.042 -1.208 -14.112 1.00 97.12 88 ALA A N 1
ATOM 725 C CA . ALA A 1 88 ? -2.962 -2.284 -14.471 1.00 97.12 88 ALA A CA 1
ATOM 726 C C . ALA A 1 88 ? -2.218 -3.602 -14.743 1.00 97.12 88 ALA A C 1
ATOM 728 O O . ALA A 1 88 ? -2.637 -4.661 -14.280 1.00 97.12 88 ALA A O 1
ATOM 729 N N . VAL A 1 89 ? -1.075 -3.538 -15.438 1.00 96.88 89 VAL A N 1
ATOM 730 C CA . VAL A 1 89 ? -0.244 -4.723 -15.709 1.00 96.88 89 VAL A CA 1
ATOM 731 C C . VAL A 1 89 ? 0.371 -5.268 -14.418 1.00 96.88 89 VAL A C 1
ATOM 733 O O . VAL A 1 89 ? 0.374 -6.480 -14.208 1.00 96.88 89 VAL A O 1
ATOM 736 N N . THR A 1 90 ? 0.874 -4.401 -13.535 1.00 97.44 90 THR A N 1
ATOM 737 C CA . THR A 1 90 ? 1.418 -4.826 -12.234 1.00 97.44 90 THR A CA 1
ATOM 738 C C . THR A 1 90 ? 0.331 -5.436 -11.347 1.00 97.44 90 THR A C 1
ATOM 740 O O . THR A 1 90 ? 0.558 -6.486 -10.750 1.00 97.44 90 THR A O 1
ATOM 743 N N . LEU A 1 91 ? -0.869 -4.848 -11.320 1.00 97.38 91 LEU A N 1
ATOM 744 C CA . LEU A 1 91 ? -2.011 -5.389 -10.582 1.00 97.38 91 LEU A CA 1
ATOM 745 C C . LEU A 1 91 ? -2.428 -6.774 -11.099 1.00 97.38 91 LEU A C 1
ATOM 747 O O . LEU A 1 91 ? -2.668 -7.683 -10.308 1.00 97.38 91 LEU A O 1
ATOM 751 N N . GLN A 1 92 ? -2.464 -6.965 -12.422 1.00 96.81 92 GLN A N 1
ATOM 752 C CA . GLN A 1 92 ? -2.754 -8.269 -13.018 1.00 96.81 92 GLN A CA 1
ATOM 753 C C . GLN A 1 92 ? -1.735 -9.328 -12.576 1.00 96.81 92 GLN A C 1
ATOM 755 O O . GLN A 1 92 ? -2.126 -10.411 -12.137 1.00 96.81 92 GLN A O 1
ATOM 760 N N . LYS A 1 93 ? -0.438 -9.013 -12.668 1.00 96.06 93 LYS A N 1
ATOM 761 C CA . LYS A 1 93 ? 0.645 -9.913 -12.241 1.00 96.06 93 LYS A CA 1
ATOM 762 C C . LYS A 1 93 ? 0.557 -10.261 -10.761 1.00 96.06 93 LYS A C 1
ATOM 764 O O . LYS A 1 93 ? 0.755 -11.415 -10.395 1.00 96.06 93 LYS A O 1
ATOM 769 N N . TYR A 1 94 ? 0.233 -9.279 -9.927 1.00 96.75 94 TYR A N 1
ATOM 770 C CA . TYR A 1 94 ? 0.009 -9.496 -8.507 1.00 96.75 94 TYR A CA 1
ATOM 771 C C . TYR A 1 94 ? -1.128 -10.495 -8.262 1.00 96.75 94 TYR A C 1
ATOM 773 O O . TYR A 1 94 ? -0.937 -11.473 -7.547 1.00 96.75 94 TYR A O 1
ATOM 781 N N . TYR A 1 95 ? -2.273 -10.340 -8.930 1.00 95.38 95 TYR A N 1
ATOM 782 C CA . TYR A 1 95 ? -3.366 -11.306 -8.795 1.00 95.38 95 TYR A CA 1
ATOM 783 C C . TYR A 1 95 ? -3.014 -12.695 -9.339 1.00 95.38 95 TYR A C 1
ATOM 785 O O . TYR A 1 95 ? -3.490 -13.704 -8.821 1.00 95.38 95 TYR A O 1
ATOM 793 N N . GLU A 1 96 ? -2.188 -12.785 -10.383 1.00 95.19 96 GLU A N 1
ATOM 794 C CA . GLU A 1 96 ? -1.644 -14.066 -10.846 1.00 95.19 96 GLU A CA 1
ATOM 795 C C . GLU A 1 96 ? -0.720 -14.711 -9.807 1.00 95.19 96 GLU A C 1
ATOM 797 O O . GLU A 1 96 ? -0.766 -15.928 -9.643 1.00 95.19 96 GLU A O 1
ATOM 802 N N . HIS A 1 97 ? 0.088 -13.915 -9.106 1.00 92.44 97 HIS A N 1
ATOM 803 C CA . HIS A 1 97 ? 0.945 -14.362 -8.010 1.00 92.44 97 HIS A CA 1
ATOM 804 C C . HIS A 1 97 ? 0.122 -14.838 -6.803 1.00 92.44 97 HIS A C 1
ATOM 806 O O . HIS A 1 97 ? 0.306 -15.971 -6.361 1.00 92.44 97 HIS A O 1
ATOM 812 N N . GLU A 1 98 ? -0.848 -14.045 -6.339 1.00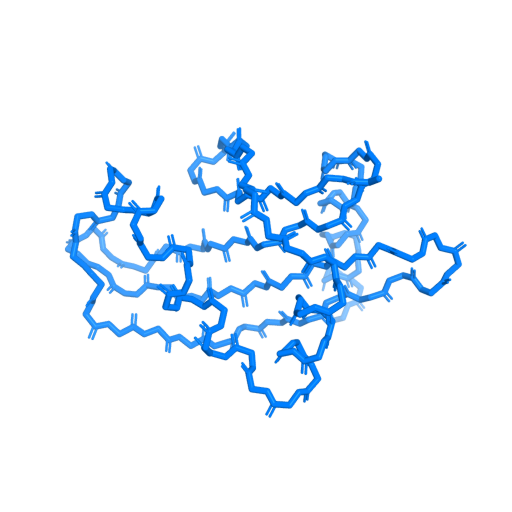 92.31 98 GLU A N 1
ATOM 813 C CA . GLU A 1 98 ? -1.738 -14.390 -5.219 1.00 92.31 98 GLU A CA 1
ATOM 814 C C . GLU A 1 98 ? -2.481 -15.711 -5.475 1.00 92.31 98 GLU A C 1
ATOM 816 O O . GLU A 1 98 ? -2.533 -16.584 -4.608 1.00 92.31 98 GLU A O 1
ATOM 821 N N . ARG A 1 99 ? -2.993 -15.910 -6.700 1.00 92.06 99 ARG A N 1
ATOM 822 C CA . ARG A 1 99 ? -3.670 -17.155 -7.101 1.00 92.06 99 ARG A CA 1
ATOM 823 C C . ARG A 1 99 ? -2.770 -18.389 -7.110 1.00 92.06 99 ARG A C 1
ATOM 825 O O . ARG A 1 99 ? -3.303 -19.485 -7.055 1.00 92.06 99 ARG A O 1
ATOM 832 N N . ARG A 1 100 ? -1.449 -18.240 -7.251 1.00 90.62 100 ARG A N 1
ATOM 833 C CA . ARG A 1 100 ? -0.505 -19.374 -7.208 1.00 90.62 100 ARG A CA 1
ATOM 834 C C . ARG A 1 100 ? -0.100 -19.748 -5.786 1.00 90.62 100 ARG A C 1
ATOM 836 O O . ARG A 1 100 ? 0.386 -20.854 -5.582 1.00 90.62 100 ARG A O 1
ATOM 843 N N . LEU A 1 101 ? -0.231 -18.815 -4.844 1.00 85.25 101 LEU A N 1
ATOM 844 C CA . LEU A 1 101 ? 0.095 -19.029 -3.434 1.00 85.25 101 LEU A CA 1
ATOM 845 C C . LEU A 1 101 ? -1.071 -19.623 -2.630 1.00 85.25 101 LEU A C 1
ATOM 847 O O . LEU A 1 101 ? -0.845 -20.109 -1.523 1.00 85.25 101 LEU A O 1
ATOM 851 N N . ARG A 1 102 ? -2.293 -19.573 -3.170 1.00 73.06 102 ARG A N 1
ATOM 852 C CA . ARG A 1 102 ? -3.491 -20.222 -2.620 1.00 73.06 102 ARG A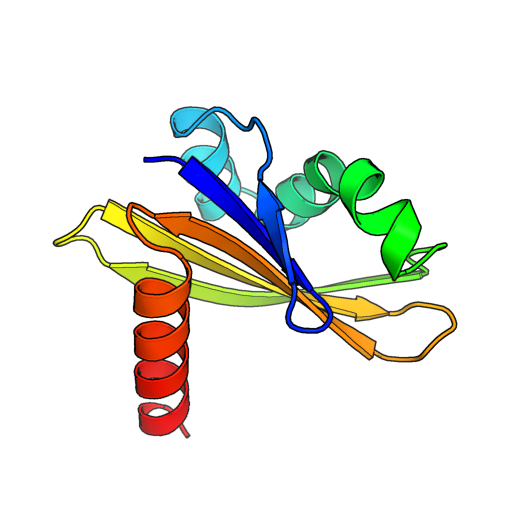 CA 1
ATOM 853 C C . ARG A 1 102 ? -3.741 -21.570 -3.280 1.00 73.06 102 ARG A C 1
ATOM 855 O O . ARG A 1 102 ? -4.204 -22.473 -2.552 1.00 73.06 102 ARG A O 1
#